Protein AF-A0A7S3JQU7-F1 (afdb_monomer)

Radius of gyration: 33.4 Å; Cα contacts (8 Å, |Δi|>4): 13; chains: 1; bounding box: 104×45×44 Å

Organism: NCBI:txid44058

Sequence (121 aa):
FAYFVLFLCIAMKVLLYCLFSTLAVVKAFVSLQQPARVASLRPKAIEPLNTIKINLKPTEAVDGAIMRLRREVNKSGHLRVLRTKRFFEDPREKKKRKLAEARRKMKFARQLKRNKANRGP

Foldseek 3Di:
DVVVVVVVVVVVVVVVVVVVVVVVVVVVVVVVPDDPPPPPPPPPPPDVPDDDDDDDDPPDDPVVVVVVSVVSCVVVCVVVVCVVVVDDDDPVRVVVVVVVVVVVVVVVVVVVVVVVVVVPD

Solvent-accessible surface area (backbone atoms only — not comparable to full-atom values): 7512 Å² total; per-residue (Å²): 111,72,69,58,56,51,51,52,55,51,53,53,50,53,54,49,52,55,55,55,53,53,54,52,54,53,54,54,56,56,64,70,64,59,76,77,79,71,72,78,76,69,81,70,75,84,62,78,92,77,77,86,82,80,88,80,64,95,89,60,59,68,67,60,54,52,52,50,50,52,49,53,50,60,72,70,37,53,69,60,51,51,62,61,63,71,51,92,71,55,74,67,56,50,50,54,49,51,51,52,52,49,52,51,52,52,54,50,52,53,50,51,53,52,55,50,65,76,64,58,135

Structure (mmCIF, N/CA/C/O backbone):
data_AF-A0A7S3JQU7-F1
#
_entry.id   AF-A0A7S3JQU7-F1
#
loop_
_atom_site.group_PDB
_atom_site.id
_atom_site.type_symbol
_atom_site.label_atom_id
_atom_site.label_alt_id
_atom_site.label_comp_id
_atom_site.label_asym_id
_atom_site.label_entity_id
_atom_site.label_seq_id
_atom_site.pdbx_PDB_ins_code
_atom_site.Cartn_x
_atom_site.Cartn_y
_atom_site.Cartn_z
_atom_site.occupancy
_atom_site.B_iso_or_equiv
_atom_site.auth_seq_id
_atom_site.auth_comp_id
_atom_site.auth_asym_id
_atom_site.auth_atom_id
_atom_site.pdbx_PDB_model_num
ATOM 1 N N . PHE A 1 1 ? 81.422 -0.583 16.844 1.00 62.06 1 PHE A N 1
ATOM 2 C CA . PHE A 1 1 ? 80.464 -1.521 17.471 1.00 62.06 1 PHE A CA 1
ATOM 3 C C . PHE A 1 1 ? 79.066 -0.921 17.667 1.00 62.06 1 PHE A C 1
ATOM 5 O O . PHE A 1 1 ? 78.114 -1.515 17.180 1.00 62.06 1 PHE A O 1
ATOM 12 N N . ALA A 1 2 ? 78.912 0.263 18.279 1.00 68.69 2 ALA A N 1
ATOM 13 C CA . ALA A 1 2 ? 77.594 0.865 18.561 1.00 68.69 2 ALA A CA 1
ATOM 14 C C . ALA A 1 2 ? 76.688 1.088 17.323 1.00 68.69 2 ALA A C 1
ATOM 16 O O . ALA A 1 2 ? 75.510 0.743 17.352 1.00 68.69 2 ALA A O 1
ATOM 17 N N . TYR A 1 3 ? 77.241 1.580 16.208 1.00 69.06 3 TYR A N 1
ATOM 18 C CA . TYR A 1 3 ? 76.477 1.810 14.970 1.00 69.06 3 TYR A CA 1
ATOM 19 C C . TYR A 1 3 ? 75.996 0.521 14.289 1.00 69.06 3 TYR A C 1
ATOM 21 O O . TYR A 1 3 ? 74.920 0.502 13.698 1.00 69.06 3 TYR A O 1
ATOM 29 N N . PHE A 1 4 ? 76.754 -0.572 14.416 1.00 70.94 4 PHE A N 1
ATOM 30 C CA . PHE A 1 4 ? 76.388 -1.871 13.846 1.00 70.94 4 PHE A CA 1
ATOM 31 C C . PHE A 1 4 ? 75.202 -2.496 14.595 1.00 70.94 4 PHE A C 1
ATOM 33 O O . PHE A 1 4 ? 74.265 -2.989 13.974 1.00 70.94 4 PHE A O 1
ATOM 40 N N . VAL A 1 5 ? 75.190 -2.389 15.929 1.00 71.62 5 VAL A N 1
ATOM 41 C CA . VAL A 1 5 ? 74.070 -2.850 16.767 1.00 71.62 5 VAL A CA 1
ATOM 42 C C . VAL A 1 5 ? 72.811 -2.012 16.515 1.00 71.62 5 VAL A C 1
ATOM 44 O O . VAL A 1 5 ? 71.717 -2.565 16.417 1.00 71.62 5 VAL A O 1
ATOM 47 N N . LEU A 1 6 ? 72.951 -0.693 16.336 1.00 70.50 6 LEU A N 1
ATOM 48 C CA . LEU A 1 6 ? 71.824 0.189 16.017 1.00 70.50 6 LEU A CA 1
ATOM 49 C C . LEU A 1 6 ? 71.226 -0.119 14.633 1.00 70.50 6 LEU A C 1
ATOM 51 O O . LEU A 1 6 ? 70.006 -0.210 14.502 1.00 70.50 6 LEU A O 1
ATOM 55 N N . PHE A 1 7 ? 72.071 -0.349 13.624 1.00 74.62 7 PHE A N 1
ATOM 56 C CA . PHE A 1 7 ? 71.639 -0.713 12.272 1.00 74.62 7 PHE A CA 1
ATOM 57 C C . PHE A 1 7 ? 70.911 -2.065 12.244 1.00 74.62 7 PHE A C 1
ATOM 59 O O . PHE A 1 7 ? 69.826 -2.169 11.671 1.00 74.62 7 PHE A O 1
ATOM 66 N N . LEU A 1 8 ? 71.443 -3.076 12.942 1.00 76.44 8 LEU A N 1
ATOM 67 C CA . LEU A 1 8 ? 70.808 -4.391 13.069 1.00 76.44 8 LEU A CA 1
ATOM 68 C C . LEU A 1 8 ? 69.436 -4.298 13.764 1.00 76.44 8 LEU A C 1
ATOM 70 O O . LEU A 1 8 ? 68.474 -4.940 13.348 1.00 76.44 8 LEU A O 1
ATOM 74 N N . CYS A 1 9 ? 69.319 -3.454 14.792 1.00 74.00 9 CYS A N 1
ATOM 75 C CA . CYS A 1 9 ? 68.086 -3.278 15.560 1.00 74.00 9 CYS A CA 1
ATOM 76 C C . CYS A 1 9 ? 66.999 -2.521 14.768 1.00 74.00 9 CYS A C 1
ATOM 78 O O . CYS A 1 9 ? 65.812 -2.836 14.880 1.00 74.00 9 CYS A O 1
ATOM 80 N N . ILE A 1 10 ? 67.386 -1.564 13.915 1.00 78.44 10 ILE A N 1
ATOM 81 C CA . I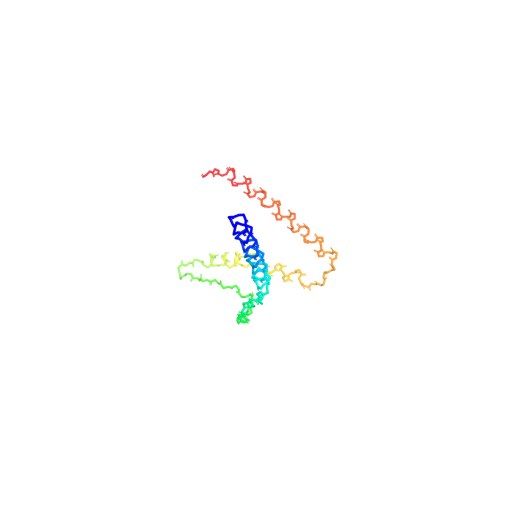LE A 1 10 ? 66.469 -0.883 12.984 1.00 78.44 10 ILE A CA 1
ATOM 82 C C . ILE A 1 10 ? 66.013 -1.849 11.883 1.00 78.44 10 ILE A C 1
ATOM 84 O O . ILE A 1 10 ? 64.813 -1.952 11.629 1.00 78.44 10 ILE A O 1
ATOM 88 N N . ALA A 1 11 ? 66.934 -2.615 11.290 1.00 80.31 11 ALA A N 1
ATOM 89 C CA . ALA A 1 11 ? 66.612 -3.604 10.261 1.00 80.31 11 ALA A CA 1
ATOM 90 C C . ALA A 1 11 ? 65.642 -4.685 10.775 1.00 80.31 11 ALA A C 1
ATOM 92 O O . ALA A 1 11 ? 64.676 -5.025 10.093 1.00 80.31 11 ALA A O 1
ATOM 93 N N . MET A 1 12 ? 65.831 -5.164 12.010 1.00 78.81 12 MET A N 1
ATOM 94 C CA . MET A 1 12 ? 64.931 -6.138 12.639 1.00 78.81 12 MET A CA 1
ATOM 95 C C . MET A 1 12 ? 63.529 -5.576 12.896 1.00 78.81 12 MET A C 1
ATOM 97 O O . MET A 1 12 ? 62.540 -6.277 12.687 1.00 78.81 12 MET A O 1
ATOM 101 N N . LYS A 1 13 ? 63.415 -4.302 13.291 1.00 81.12 13 LYS A N 1
ATOM 102 C CA . LYS A 1 13 ? 62.112 -3.642 13.466 1.00 81.12 13 LYS A CA 1
ATOM 103 C C . LYS A 1 13 ? 61.386 -3.461 12.136 1.00 81.12 13 LYS A C 1
ATOM 105 O O . LYS A 1 13 ? 60.192 -3.734 12.073 1.00 81.12 13 LYS A O 1
ATOM 110 N N . VAL A 1 14 ? 62.087 -3.054 11.077 1.00 81.50 14 VAL 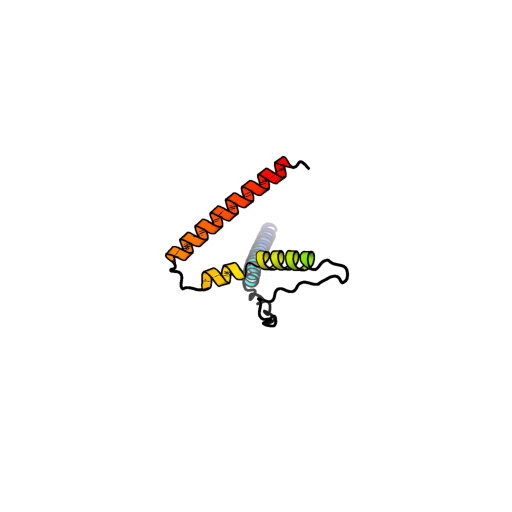A N 1
ATOM 111 C CA . VAL A 1 14 ? 61.500 -2.911 9.731 1.00 81.50 14 VAL A CA 1
ATOM 112 C C . VAL A 1 14 ? 61.007 -4.262 9.208 1.00 81.50 14 VAL A C 1
ATOM 114 O O . VAL A 1 14 ? 59.874 -4.351 8.741 1.00 81.50 14 VAL A O 1
ATOM 117 N N . LEU A 1 15 ? 61.798 -5.328 9.377 1.00 79.88 15 LEU A N 1
ATOM 118 C CA . LEU A 1 15 ? 61.391 -6.685 9.008 1.00 79.88 15 LEU A CA 1
ATOM 119 C C . LEU A 1 15 ? 60.127 -7.120 9.768 1.00 79.88 15 LEU A C 1
ATOM 121 O O . LEU A 1 15 ? 59.195 -7.656 9.170 1.00 79.88 15 LEU A O 1
ATOM 125 N N . LEU A 1 16 ? 60.061 -6.830 11.071 1.00 80.62 16 LEU A N 1
ATOM 126 C CA . LEU A 1 16 ? 58.894 -7.131 11.899 1.00 80.62 16 LEU A CA 1
ATOM 127 C C . LEU A 1 16 ? 57.651 -6.363 11.419 1.00 80.62 16 LEU A C 1
ATOM 129 O O . LEU A 1 16 ? 56.588 -6.961 11.268 1.00 80.62 16 LEU A O 1
ATOM 133 N N . TYR A 1 17 ? 57.778 -5.071 11.098 1.00 80.06 17 TYR A N 1
ATOM 134 C CA . TYR A 1 17 ? 56.674 -4.270 10.554 1.00 80.06 17 TYR A CA 1
ATOM 135 C C . TYR A 1 17 ? 56.163 -4.800 9.204 1.00 80.06 17 TYR A C 1
ATOM 137 O O . TYR A 1 17 ? 54.950 -4.832 8.989 1.00 80.06 17 TYR A O 1
ATOM 145 N N . CYS A 1 18 ? 57.047 -5.277 8.322 1.00 75.69 18 CYS A N 1
ATOM 146 C CA . CYS A 1 18 ? 56.659 -5.900 7.051 1.00 75.69 18 CYS A CA 1
ATOM 147 C C . CYS A 1 18 ? 55.916 -7.237 7.243 1.00 75.69 18 CYS A C 1
ATOM 149 O O . CYS A 1 18 ? 54.954 -7.530 6.528 1.00 75.69 18 CYS A O 1
ATOM 151 N N . LEU A 1 19 ? 56.310 -8.045 8.231 1.00 76.00 19 LEU A N 1
ATOM 152 C CA . LEU A 1 19 ? 55.607 -9.291 8.555 1.00 76.00 19 LEU A CA 1
ATOM 153 C C . LEU A 1 19 ? 54.227 -9.024 9.181 1.00 76.00 19 LEU A C 1
ATOM 155 O O . LEU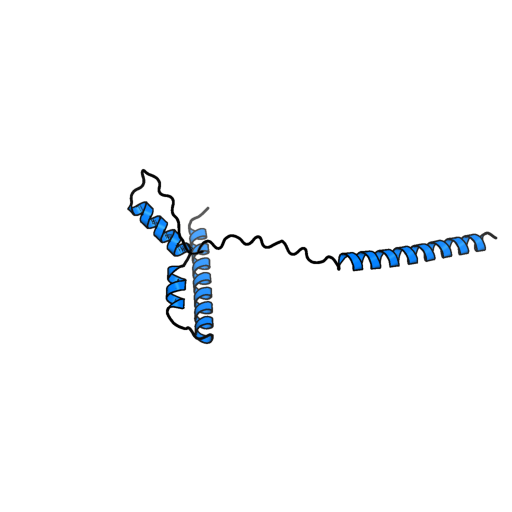 A 1 19 ? 53.249 -9.691 8.846 1.00 76.00 19 LEU A O 1
ATOM 159 N N . PHE A 1 20 ? 54.107 -8.008 10.039 1.00 74.62 20 PHE A N 1
ATOM 160 C CA . PHE A 1 20 ? 52.817 -7.627 10.621 1.00 74.62 20 PHE A CA 1
ATOM 161 C C . PHE A 1 20 ? 51.854 -7.006 9.595 1.00 74.62 20 PHE A C 1
ATOM 163 O O . PHE A 1 20 ? 50.650 -7.266 9.666 1.00 74.62 20 PHE A O 1
ATOM 170 N N . SER A 1 21 ? 52.351 -6.230 8.622 1.00 73.31 21 SER A N 1
ATOM 171 C CA . SER A 1 21 ? 51.497 -5.625 7.589 1.00 73.31 21 SER A CA 1
ATOM 172 C C . SER A 1 21 ? 50.904 -6.670 6.639 1.00 73.31 21 SER A C 1
ATOM 174 O O . SER A 1 21 ? 49.718 -6.608 6.316 1.00 73.31 21 SER A O 1
ATOM 176 N N . THR A 1 22 ? 51.683 -7.684 6.253 1.00 72.00 22 THR A N 1
ATOM 177 C CA . THR A 1 22 ? 51.213 -8.769 5.374 1.00 72.00 22 THR A CA 1
ATOM 178 C C . THR A 1 22 ? 50.180 -9.669 6.060 1.00 72.00 22 THR A C 1
ATOM 180 O O . THR A 1 22 ? 49.158 -10.000 5.455 1.00 72.00 22 THR A O 1
ATOM 183 N N . LEU A 1 23 ? 50.355 -9.977 7.351 1.00 73.75 23 LEU A N 1
ATOM 184 C CA . LEU A 1 23 ? 49.361 -10.712 8.148 1.00 73.75 23 LEU A CA 1
ATOM 185 C C . LEU A 1 23 ? 48.016 -9.970 8.266 1.00 73.75 23 LEU A C 1
ATOM 187 O O . LEU A 1 23 ? 46.959 -10.608 8.275 1.00 73.75 23 LEU A O 1
ATOM 191 N N . ALA A 1 24 ? 48.030 -8.634 8.339 1.00 73.25 24 ALA A N 1
ATOM 192 C CA . ALA A 1 24 ? 46.810 -7.828 8.400 1.00 73.25 24 ALA A CA 1
ATOM 193 C C . ALA A 1 24 ? 46.000 -7.898 7.091 1.00 73.25 24 ALA A C 1
ATOM 195 O O . ALA A 1 24 ? 44.776 -8.044 7.131 1.00 73.25 24 ALA A O 1
ATOM 196 N N . VAL A 1 25 ? 46.681 -7.873 5.939 1.00 75.81 25 VAL A N 1
ATOM 197 C CA . VAL A 1 25 ? 46.042 -7.982 4.616 1.00 75.81 25 VAL A CA 1
ATOM 198 C C . VAL A 1 25 ? 45.391 -9.357 4.424 1.00 75.81 25 VAL A C 1
ATOM 200 O O . VAL A 1 25 ? 44.249 -9.438 3.971 1.00 75.81 25 VAL A O 1
ATOM 203 N N . VAL A 1 26 ? 46.056 -10.439 4.849 1.00 76.75 26 VAL A N 1
ATOM 204 C CA . VAL A 1 26 ? 45.505 -11.805 4.753 1.00 76.75 26 VAL A CA 1
ATOM 205 C C . VAL A 1 26 ? 44.256 -11.977 5.628 1.00 76.75 26 VAL A C 1
ATOM 207 O O . VAL A 1 26 ? 43.263 -12.544 5.172 1.00 76.75 26 VAL A O 1
ATOM 210 N N . LYS A 1 27 ? 44.243 -11.439 6.857 1.00 75.44 27 LYS A N 1
ATOM 211 C CA . LYS A 1 27 ? 43.049 -11.480 7.727 1.00 75.44 27 LYS A CA 1
ATOM 212 C C . LYS A 1 27 ? 41.864 -10.715 7.137 1.00 75.44 27 LYS A C 1
ATOM 214 O O . LYS A 1 27 ? 40.731 -11.188 7.230 1.00 75.44 27 LYS A O 1
ATOM 219 N N . ALA A 1 28 ? 42.113 -9.560 6.520 1.00 70.75 28 ALA A N 1
ATOM 220 C CA . ALA A 1 28 ? 41.067 -8.791 5.851 1.00 70.75 28 ALA A CA 1
ATOM 221 C C . ALA A 1 28 ? 40.471 -9.563 4.662 1.00 70.75 28 ALA A C 1
ATOM 223 O O . ALA A 1 28 ? 39.251 -9.599 4.508 1.00 70.75 28 ALA A O 1
ATOM 224 N N . PHE A 1 29 ? 41.311 -10.248 3.879 1.00 67.94 29 PHE A N 1
ATOM 225 C CA . PHE A 1 29 ? 40.863 -11.069 2.753 1.00 67.94 29 PHE A CA 1
ATOM 226 C C . PHE A 1 29 ? 40.009 -12.268 3.202 1.00 67.94 29 PHE A C 1
ATOM 228 O O . PHE A 1 29 ? 38.946 -12.514 2.637 1.00 67.94 29 PHE A O 1
ATOM 235 N N . VAL A 1 30 ? 40.398 -12.959 4.282 1.00 70.44 30 VAL A N 1
ATOM 236 C CA . VAL A 1 30 ? 39.610 -14.077 4.842 1.00 70.44 30 VAL A CA 1
ATOM 237 C C . VAL A 1 30 ? 38.264 -13.606 5.414 1.00 70.44 30 VAL A C 1
ATOM 239 O O . VAL A 1 30 ? 37.270 -14.318 5.301 1.00 70.44 30 VAL A O 1
ATOM 242 N N . SER A 1 31 ? 38.191 -12.393 5.972 1.00 61.31 31 SER A N 1
ATOM 243 C CA . SER A 1 31 ? 36.934 -11.816 6.480 1.00 61.31 31 SER A CA 1
ATOM 244 C C . SER A 1 31 ? 35.903 -11.539 5.374 1.00 61.31 31 SER A C 1
ATOM 246 O O . SER A 1 31 ? 34.700 -11.647 5.606 1.00 61.31 31 SER A O 1
ATOM 248 N N . LEU A 1 32 ? 36.353 -11.226 4.154 1.00 61.03 32 LEU A N 1
ATOM 249 C CA . LEU A 1 32 ? 35.468 -11.026 2.998 1.00 61.03 32 LEU A CA 1
ATOM 250 C C . LEU A 1 32 ? 34.921 -12.348 2.440 1.00 61.03 32 LEU A C 1
ATOM 252 O O . LEU A 1 32 ? 33.864 -12.363 1.815 1.00 61.03 32 LEU A O 1
ATOM 256 N N . GLN A 1 33 ? 35.598 -13.463 2.721 1.00 62.38 33 GLN A N 1
ATOM 257 C CA . GLN A 1 33 ? 35.188 -14.809 2.331 1.00 62.38 33 GLN A CA 1
ATOM 258 C C . GLN A 1 33 ? 34.275 -15.459 3.388 1.00 62.38 33 GLN A C 1
ATOM 260 O O . GLN A 1 33 ? 34.371 -16.657 3.653 1.00 62.38 33 GLN A O 1
ATOM 265 N N . GLN A 1 34 ? 33.384 -14.702 4.034 1.00 65.56 34 GLN A N 1
ATOM 266 C CA . GLN A 1 34 ? 32.319 -15.334 4.811 1.00 65.56 34 GLN A CA 1
ATOM 267 C C . GLN A 1 34 ? 31.269 -15.875 3.831 1.00 65.56 34 GLN A C 1
ATOM 269 O O . GLN A 1 34 ? 30.652 -15.077 3.118 1.00 65.56 34 GLN A O 1
ATOM 274 N N . PRO A 1 35 ? 31.027 -17.201 3.765 1.00 61.62 35 PRO A N 1
ATOM 275 C CA . PRO A 1 35 ? 29.891 -17.708 3.015 1.00 61.62 35 PRO A CA 1
ATOM 276 C C . PRO A 1 35 ? 28.649 -17.084 3.640 1.00 61.62 35 PRO A C 1
ATOM 278 O O . PRO A 1 35 ? 28.431 -17.203 4.850 1.00 61.62 35 PRO A O 1
ATOM 281 N N . ALA A 1 36 ? 27.875 -16.363 2.828 1.00 64.56 36 ALA A N 1
ATOM 282 C CA . ALA A 1 36 ? 26.625 -15.768 3.258 1.00 64.56 36 ALA A CA 1
ATOM 283 C C . ALA A 1 36 ? 25.842 -16.838 4.023 1.00 64.56 36 ALA A C 1
ATOM 285 O O . ALA A 1 36 ? 25.488 -17.872 3.455 1.00 64.56 36 ALA A O 1
ATOM 286 N N . ARG A 1 37 ? 25.623 -16.623 5.328 1.00 60.88 37 ARG A N 1
ATOM 287 C CA . ARG A 1 37 ? 24.705 -17.452 6.104 1.00 60.88 37 ARG A CA 1
ATOM 288 C C . ARG A 1 37 ? 23.355 -17.284 5.431 1.00 60.88 37 ARG A C 1
ATOM 290 O O . ARG A 1 37 ? 22.669 -16.288 5.654 1.00 60.88 37 ARG A O 1
ATOM 297 N N . VAL A 1 38 ? 23.010 -18.224 4.559 1.00 62.19 38 VAL A N 1
ATOM 298 C CA . VAL A 1 38 ? 21.675 -18.330 3.999 1.00 62.19 38 VAL A CA 1
ATOM 299 C C . VAL A 1 38 ? 20.814 -18.636 5.206 1.00 62.19 38 VAL A C 1
ATOM 301 O O . VAL A 1 38 ? 20.800 -19.762 5.699 1.00 62.19 38 VAL A O 1
ATOM 304 N N . ALA A 1 39 ? 20.195 -17.596 5.767 1.00 65.06 39 ALA A N 1
ATOM 305 C CA . ALA A 1 39 ? 19.170 -17.758 6.773 1.00 65.06 39 ALA A CA 1
ATOM 306 C C . ALA A 1 39 ? 18.221 -18.810 6.208 1.00 65.06 39 ALA A C 1
ATOM 308 O O . ALA A 1 39 ? 17.647 -18.598 5.138 1.00 65.06 39 ALA A O 1
ATOM 309 N N . SER A 1 40 ? 18.151 -19.974 6.859 1.00 62.91 40 SER A N 1
ATOM 310 C CA . SER A 1 40 ? 17.266 -21.047 6.438 1.00 62.91 40 SER A CA 1
ATOM 311 C C . SER A 1 40 ? 15.880 -20.430 6.341 1.00 62.91 40 SER A C 1
ATOM 313 O O . SER A 1 40 ? 15.296 -20.047 7.362 1.00 62.91 40 SER A O 1
ATOM 315 N N . LEU A 1 41 ? 15.388 -20.254 5.117 1.00 61.22 41 LEU A N 1
ATOM 316 C CA . LEU A 1 41 ? 14.023 -19.837 4.871 1.00 61.22 41 LEU A CA 1
ATOM 317 C C . LEU A 1 41 ? 13.171 -20.991 5.375 1.00 61.22 41 LEU A C 1
ATOM 319 O O . LEU A 1 41 ? 12.907 -21.946 4.652 1.00 61.22 41 LEU A O 1
ATOM 323 N N . ARG A 1 42 ? 12.808 -20.938 6.659 1.00 63.66 42 ARG A N 1
ATOM 324 C CA . ARG A 1 42 ? 11.807 -21.819 7.245 1.00 63.66 42 ARG A CA 1
ATOM 325 C C . ARG A 1 42 ? 10.612 -21.711 6.299 1.00 63.66 42 ARG A C 1
ATOM 327 O O . ARG A 1 42 ? 10.129 -20.584 6.130 1.00 63.66 42 ARG A O 1
ATOM 334 N N . PRO A 1 43 ? 10.172 -22.791 5.630 1.00 56.12 43 PRO A N 1
ATOM 335 C CA . PRO A 1 43 ? 9.000 -22.708 4.783 1.00 56.12 43 PRO A CA 1
ATOM 336 C C . PRO A 1 43 ? 7.843 -22.387 5.719 1.00 56.12 43 PRO A C 1
ATOM 338 O O . PRO A 1 43 ? 7.345 -23.232 6.459 1.00 56.12 43 PRO A O 1
ATOM 341 N N . LYS A 1 44 ? 7.483 -21.104 5.776 1.00 56.75 44 LYS A N 1
ATOM 342 C CA . LYS A 1 44 ? 6.268 -20.656 6.429 1.00 56.75 44 LYS A CA 1
ATOM 343 C C . LYS A 1 44 ? 5.162 -21.397 5.697 1.00 56.75 44 LYS A C 1
ATOM 345 O O . LYS A 1 44 ? 5.050 -21.234 4.483 1.00 56.75 44 LYS A O 1
ATOM 350 N N . ALA A 1 45 ? 4.443 -22.254 6.422 1.00 58.97 45 ALA A N 1
ATOM 351 C CA . ALA A 1 45 ? 3.335 -23.028 5.888 1.00 58.97 45 ALA A CA 1
ATOM 352 C C . ALA A 1 45 ? 2.510 -22.141 4.948 1.00 58.97 45 ALA A C 1
ATOM 354 O O . ALA A 1 45 ? 2.198 -20.992 5.286 1.00 58.97 45 ALA A O 1
ATOM 355 N N . ILE A 1 46 ? 2.254 -22.653 3.745 1.00 56.94 46 ILE A N 1
ATOM 356 C CA . ILE A 1 46 ? 1.479 -21.979 2.707 1.00 56.94 46 ILE A CA 1
ATOM 357 C C . ILE A 1 46 ? 0.021 -22.014 3.171 1.00 56.94 46 ILE A C 1
ATOM 359 O O . ILE A 1 46 ? -0.791 -22.801 2.702 1.00 56.94 46 ILE A O 1
ATOM 363 N N . GLU A 1 47 ? -0.304 -21.176 4.149 1.00 60.97 47 GLU A N 1
ATOM 364 C CA . GLU A 1 47 ? -1.674 -20.748 4.368 1.00 60.97 47 GLU A CA 1
ATOM 365 C C . GLU A 1 47 ? -2.120 -20.069 3.068 1.00 60.97 47 GLU A C 1
ATOM 367 O O . GLU A 1 47 ? -1.371 -19.225 2.552 1.00 60.97 47 GLU A O 1
ATOM 372 N N . PRO A 1 48 ? -3.296 -20.396 2.505 1.00 57.53 48 PRO A N 1
ATOM 373 C CA . PRO A 1 48 ? -3.826 -19.642 1.382 1.00 57.53 48 PRO A CA 1
ATOM 374 C C . PRO A 1 48 ? -3.929 -18.172 1.817 1.00 57.53 48 PRO A C 1
ATOM 376 O O . PRO A 1 48 ? -4.783 -17.787 2.611 1.00 57.53 48 PRO A O 1
ATOM 379 N N . LEU A 1 49 ? -2.998 -17.359 1.311 1.00 53.56 49 LEU A N 1
ATOM 380 C CA . LEU A 1 49 ? -2.595 -16.028 1.788 1.00 53.56 49 LEU A CA 1
ATOM 381 C C . LEU A 1 49 ? -3.676 -14.936 1.618 1.00 53.56 49 LEU A C 1
ATOM 383 O O . LEU A 1 49 ? -3.354 -13.754 1.573 1.00 53.56 49 LEU A O 1
ATOM 387 N N . ASN A 1 50 ? -4.952 -15.305 1.485 1.00 64.88 50 ASN A N 1
ATOM 388 C CA . ASN A 1 50 ? -6.029 -14.406 1.075 1.00 64.88 50 ASN A CA 1
ATOM 389 C C . ASN A 1 50 ? -7.285 -14.455 1.969 1.00 64.88 50 ASN A C 1
ATOM 391 O O . ASN A 1 50 ? -8.328 -13.926 1.586 1.00 64.88 50 ASN A O 1
ATOM 395 N N . THR A 1 51 ? -7.237 -15.087 3.143 1.00 75.00 51 THR A N 1
ATOM 396 C CA . THR A 1 51 ? -8.373 -15.080 4.084 1.00 75.00 51 THR A CA 1
ATOM 397 C C . THR A 1 51 ? -8.315 -13.887 5.032 1.00 75.00 51 THR A C 1
ATOM 399 O O . THR A 1 51 ? -7.433 -13.794 5.885 1.00 75.00 51 THR A O 1
ATOM 402 N N . ILE A 1 52 ? -9.289 -12.985 4.906 1.00 84.44 52 ILE A N 1
ATOM 403 C CA . ILE A 1 52 ? -9.506 -11.870 5.832 1.00 84.44 52 ILE A CA 1
ATOM 404 C C . ILE A 1 52 ? -10.308 -12.404 7.018 1.00 84.44 52 ILE A C 1
ATOM 406 O O . ILE A 1 52 ? -11.442 -12.843 6.846 1.00 84.44 52 ILE A O 1
ATOM 410 N N . LYS A 1 53 ? -9.719 -12.369 8.214 1.00 88.12 53 LYS A N 1
ATOM 411 C CA . LYS A 1 53 ? -10.368 -12.788 9.462 1.00 88.12 53 LYS A CA 1
ATOM 412 C C . LYS A 1 53 ? -10.659 -11.550 10.308 1.00 88.12 53 LYS A C 1
ATOM 414 O O . LYS A 1 53 ? -9.790 -10.691 10.450 1.00 88.12 53 LYS A O 1
ATOM 419 N N . ILE A 1 54 ? -11.866 -11.460 10.860 1.00 87.62 54 ILE A N 1
ATOM 420 C CA . ILE A 1 54 ? -12.239 -10.429 11.833 1.00 87.62 54 ILE A CA 1
ATOM 421 C C . ILE A 1 54 ? -12.746 -11.096 13.108 1.00 87.62 54 ILE A C 1
ATOM 423 O O . ILE A 1 54 ? -13.552 -12.019 13.048 1.00 87.62 54 ILE A O 1
ATOM 427 N N . ASN A 1 55 ? -12.266 -10.623 14.257 1.00 89.19 55 ASN A N 1
ATOM 428 C CA . ASN A 1 55 ? -12.741 -11.090 15.553 1.00 89.19 55 ASN A CA 1
ATOM 429 C C . ASN A 1 55 ? -13.917 -10.218 15.977 1.00 89.19 55 ASN A C 1
ATOM 431 O O . ASN A 1 55 ? -13.780 -8.993 16.066 1.00 89.19 55 ASN A O 1
ATOM 435 N N . LEU A 1 56 ? -15.056 -10.860 16.210 1.00 87.81 56 LEU A N 1
ATOM 436 C CA . LEU A 1 56 ? -16.273 -10.198 16.650 1.00 87.81 56 LEU A CA 1
ATOM 437 C C . LEU A 1 56 ? -16.325 -10.165 18.178 1.00 87.81 56 LEU A C 1
ATOM 439 O O . LEU A 1 56 ? -15.950 -11.135 18.837 1.00 87.81 56 LEU A O 1
ATOM 443 N N . LYS A 1 57 ? -16.776 -9.048 18.747 1.00 86.06 57 LYS A N 1
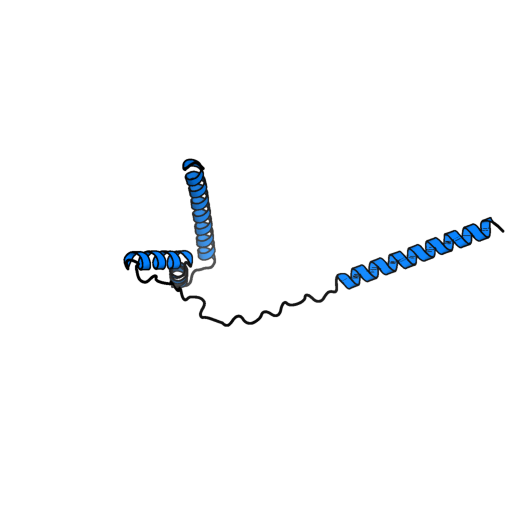ATOM 444 C CA . LYS A 1 57 ? -17.149 -8.969 20.164 1.00 86.06 57 LYS A CA 1
ATOM 445 C C . LYS A 1 57 ? -18.631 -9.335 20.323 1.00 86.06 57 LYS A C 1
ATOM 447 O O . LYS A 1 57 ? -19.427 -8.956 19.475 1.00 86.06 57 LYS A O 1
ATOM 452 N N . PRO A 1 58 ? -19.034 -10.008 21.411 1.00 79.94 58 PRO A N 1
ATOM 453 C CA . PRO A 1 58 ? -20.403 -10.509 21.571 1.00 79.94 58 PRO A CA 1
ATOM 454 C C . PRO A 1 58 ? -21.477 -9.415 21.702 1.00 79.94 58 PRO A C 1
ATOM 456 O O . PRO A 1 58 ? -22.637 -9.667 21.408 1.00 79.94 58 PRO A O 1
ATOM 459 N N . THR A 1 59 ? -21.113 -8.200 22.118 1.00 84.38 59 THR A N 1
ATOM 460 C CA . THR A 1 59 ? -22.046 -7.082 22.359 1.00 84.38 59 THR A CA 1
ATOM 461 C C . THR A 1 59 ? -22.049 -6.022 21.257 1.00 84.38 59 THR A C 1
ATOM 463 O O . THR A 1 59 ? -22.536 -4.911 21.459 1.00 84.38 59 THR A O 1
ATOM 466 N N . GLU A 1 60 ? -21.475 -6.310 20.090 1.00 80.69 60 GLU A N 1
ATOM 467 C CA . GLU A 1 60 ? -21.409 -5.331 19.007 1.00 80.69 60 GLU A CA 1
ATOM 468 C C . GLU A 1 60 ? -22.586 -5.432 18.038 1.00 80.69 60 GLU A C 1
ATOM 470 O O . GLU A 1 60 ? -23.053 -6.515 17.693 1.00 80.69 60 GLU A O 1
ATOM 475 N N . ALA A 1 61 ? -23.031 -4.277 17.543 1.00 87.56 61 ALA A N 1
ATOM 476 C CA . ALA A 1 61 ? -24.002 -4.231 16.464 1.00 87.56 61 ALA A CA 1
ATOM 477 C C . ALA A 1 61 ? -23.423 -4.867 15.188 1.00 87.56 61 ALA A C 1
ATOM 479 O O . ALA A 1 61 ? -22.264 -4.624 14.823 1.00 87.56 61 ALA A O 1
ATOM 480 N N . VAL A 1 62 ? -24.262 -5.619 14.472 1.00 87.94 62 VAL A N 1
ATOM 481 C CA . VAL A 1 62 ? -23.908 -6.308 13.218 1.00 87.94 62 VAL A CA 1
ATOM 482 C C . VAL A 1 62 ? -23.327 -5.332 12.186 1.00 87.94 62 VAL A C 1
ATOM 484 O O . VAL A 1 62 ? -22.320 -5.626 11.539 1.00 87.94 62 VAL A O 1
ATOM 487 N N . ASP A 1 63 ? -23.864 -4.115 12.105 1.00 89.88 63 ASP A N 1
ATOM 488 C CA . ASP A 1 63 ? -23.366 -3.073 11.199 1.00 89.88 63 ASP A CA 1
ATOM 489 C C . ASP A 1 63 ? -21.914 -2.670 11.493 1.00 89.88 63 ASP A C 1
ATOM 491 O O . ASP A 1 63 ? -21.120 -2.421 10.579 1.00 89.88 63 ASP A O 1
ATOM 495 N N . GLY A 1 64 ? -21.519 -2.667 12.771 1.00 89.88 64 GLY A N 1
ATOM 496 C CA . GLY A 1 64 ? -20.144 -2.402 13.195 1.00 89.88 64 GLY A CA 1
ATOM 497 C C . GLY A 1 64 ? -19.173 -3.502 12.756 1.00 89.88 64 GLY A C 1
ATOM 498 O O . GLY A 1 64 ? -18.039 -3.222 12.342 1.00 89.88 64 GLY A O 1
ATOM 499 N N . ALA A 1 65 ? -19.619 -4.759 12.783 1.00 90.81 65 ALA A N 1
ATOM 500 C CA . ALA A 1 65 ? -18.876 -5.895 12.248 1.00 90.81 65 ALA A CA 1
ATOM 501 C C . ALA A 1 65 ? -18.689 -5.794 10.728 1.00 90.81 65 ALA A C 1
ATOM 503 O O . ALA A 1 65 ? -17.553 -5.862 10.246 1.00 90.81 65 ALA A O 1
ATOM 504 N N . ILE A 1 66 ? -19.764 -5.517 9.987 1.00 91.56 66 ILE A N 1
ATOM 505 C CA . ILE A 1 66 ? -19.734 -5.353 8.526 1.00 91.56 66 ILE A CA 1
ATOM 506 C C . ILE A 1 66 ? -18.814 -4.191 8.123 1.00 91.56 66 ILE A C 1
ATOM 508 O O . ILE A 1 66 ? -17.991 -4.316 7.210 1.00 91.56 66 ILE A O 1
ATOM 512 N N . MET A 1 67 ? -18.888 -3.064 8.834 1.00 91.69 67 MET A N 1
ATOM 513 C CA . MET A 1 67 ? -18.027 -1.901 8.608 1.00 91.69 67 MET A CA 1
ATOM 514 C C . MET A 1 67 ? -16.539 -2.234 8.776 1.00 91.69 67 MET A C 1
ATOM 516 O O . MET A 1 67 ? -15.718 -1.816 7.952 1.00 91.69 67 MET A O 1
ATOM 520 N N . ARG A 1 68 ? -16.166 -2.997 9.811 1.00 90.56 68 ARG A N 1
ATOM 521 C CA . ARG A 1 68 ? -14.771 -3.427 10.020 1.00 90.56 68 ARG A CA 1
ATOM 522 C C . ARG A 1 68 ? -14.323 -4.428 8.966 1.00 90.56 68 ARG A C 1
ATOM 524 O O . ARG A 1 68 ? -13.237 -4.245 8.418 1.00 90.56 68 ARG A O 1
ATOM 531 N N . LEU A 1 69 ? -15.172 -5.390 8.602 1.00 91.19 69 LEU A N 1
ATOM 532 C CA . LEU A 1 69 ? -14.887 -6.307 7.498 1.00 91.19 69 LEU A CA 1
ATOM 533 C C . LEU A 1 69 ? -14.580 -5.531 6.216 1.00 91.19 69 LEU A C 1
ATOM 535 O O . LEU A 1 69 ? -13.544 -5.740 5.590 1.00 91.19 69 LEU A O 1
ATOM 539 N N . ARG A 1 7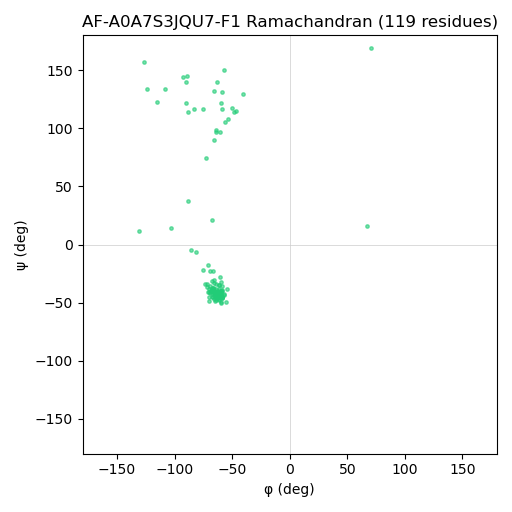0 ? -15.436 -4.567 5.858 1.00 92.19 70 ARG A N 1
ATOM 540 C CA . ARG A 1 70 ? -15.249 -3.729 4.668 1.00 92.19 70 ARG A CA 1
ATOM 541 C C . ARG A 1 70 ? -13.930 -2.955 4.713 1.00 92.19 70 ARG A C 1
ATOM 543 O O . ARG A 1 70 ? -13.267 -2.828 3.683 1.00 92.19 70 ARG A O 1
ATOM 550 N N . ARG A 1 71 ? -13.528 -2.439 5.880 1.00 92.38 71 ARG A N 1
ATOM 551 C CA . ARG A 1 71 ? -12.231 -1.760 6.053 1.00 92.38 71 ARG A CA 1
ATOM 552 C C . ARG A 1 71 ? -11.063 -2.718 5.839 1.00 92.38 71 ARG A C 1
ATOM 554 O O . ARG A 1 71 ? -10.158 -2.362 5.092 1.00 92.38 71 ARG A O 1
ATOM 561 N N . GLU A 1 72 ? -11.099 -3.920 6.408 1.00 91.69 72 GLU A N 1
ATOM 562 C CA . GLU A 1 72 ? -10.035 -4.919 6.232 1.00 91.69 72 GLU A CA 1
ATOM 563 C C . GLU A 1 72 ? -9.960 -5.447 4.785 1.00 91.69 72 GLU A C 1
ATOM 565 O O . GLU A 1 72 ? -8.873 -5.573 4.214 1.00 91.69 72 GLU A O 1
ATOM 570 N N . VAL A 1 73 ? -11.104 -5.632 4.116 1.00 90.75 73 VAL A N 1
ATOM 571 C CA . VAL A 1 73 ? -11.176 -5.939 2.672 1.00 90.75 73 VAL A CA 1
ATOM 572 C C . VAL A 1 73 ? -10.566 -4.816 1.829 1.00 90.75 73 VAL A C 1
ATOM 574 O O . VAL A 1 73 ? -9.799 -5.072 0.898 1.00 90.75 73 VAL A O 1
ATOM 577 N N . ASN A 1 74 ? -10.850 -3.557 2.161 1.00 91.12 74 ASN A N 1
ATOM 578 C CA . ASN A 1 74 ? -10.291 -2.415 1.438 1.00 91.12 74 ASN A CA 1
ATOM 579 C C . ASN A 1 74 ? -8.795 -2.216 1.715 1.00 91.12 74 ASN A C 1
ATOM 581 O O . ASN A 1 74 ? -8.051 -1.858 0.801 1.00 91.12 74 ASN A O 1
ATOM 585 N N . LYS A 1 75 ? -8.348 -2.470 2.949 1.00 90.06 75 LYS A N 1
ATOM 586 C CA . LYS A 1 75 ? -6.947 -2.373 3.378 1.00 90.06 75 LYS A CA 1
ATOM 587 C C . LYS A 1 75 ? -6.083 -3.434 2.708 1.00 90.06 75 LYS A C 1
ATOM 589 O O . LYS A 1 75 ? -5.016 -3.116 2.192 1.00 90.06 75 LYS A O 1
ATOM 594 N N . SER A 1 76 ? -6.568 -4.673 2.671 1.00 88.62 76 SER A N 1
ATOM 595 C CA . SER A 1 76 ? -5.905 -5.783 1.983 1.00 88.62 76 SER A CA 1
ATOM 596 C C . SER A 1 76 ? -5.935 -5.633 0.456 1.00 88.62 76 SER A C 1
ATOM 598 O O . SER A 1 76 ? -5.109 -6.215 -0.246 1.00 88.62 76 SER A O 1
ATOM 600 N N . GLY A 1 77 ? -6.883 -4.858 -0.086 1.00 89.12 77 GLY A N 1
ATOM 601 C CA . GLY A 1 77 ? -6.958 -4.517 -1.507 1.00 89.12 77 GLY A CA 1
ATOM 602 C C . GLY A 1 77 ? -7.271 -5.700 -2.429 1.00 89.12 77 GLY A C 1
ATOM 603 O O . GLY A 1 77 ? -7.077 -5.589 -3.642 1.00 89.12 77 GLY A O 1
ATOM 604 N N . HIS A 1 78 ? -7.764 -6.818 -1.888 1.00 88.38 78 HIS A N 1
ATOM 605 C CA . HIS A 1 78 ? -7.944 -8.075 -2.624 1.00 88.38 78 HIS A CA 1
ATOM 606 C C . HIS A 1 78 ? -8.877 -7.925 -3.827 1.00 88.38 78 HIS A C 1
ATOM 608 O O . HIS A 1 78 ? -8.501 -8.252 -4.953 1.00 88.38 78 HIS A O 1
ATOM 614 N N . LEU A 1 79 ? -10.055 -7.323 -3.628 1.00 89.31 79 LEU A N 1
ATOM 615 C CA . LEU A 1 79 ? -11.029 -7.112 -4.706 1.00 89.31 79 LEU A CA 1
ATOM 616 C C . LEU A 1 79 ? -10.467 -6.253 -5.845 1.00 89.31 79 LEU A C 1
ATOM 618 O O . LEU A 1 79 ? -10.809 -6.446 -7.008 1.00 89.31 79 LEU A O 1
ATOM 622 N N . ARG A 1 80 ? -9.572 -5.311 -5.534 1.00 90.38 80 ARG A N 1
ATOM 623 C CA . ARG A 1 80 ? -8.930 -4.464 -6.544 1.00 90.38 80 ARG A CA 1
ATOM 624 C C . ARG A 1 80 ? -7.940 -5.257 -7.396 1.00 90.38 80 ARG A C 1
ATOM 626 O O . ARG A 1 80 ? -7.888 -5.064 -8.611 1.00 90.38 80 ARG A O 1
ATOM 633 N N . VAL A 1 81 ? -7.168 -6.141 -6.767 1.00 89.62 81 VAL A N 1
ATOM 634 C CA . VAL A 1 81 ? -6.230 -7.023 -7.471 1.00 89.62 81 VAL A CA 1
ATOM 635 C C . VAL A 1 81 ? -6.995 -7.998 -8.359 1.00 89.62 81 VAL A C 1
ATOM 637 O O . VAL A 1 81 ? -6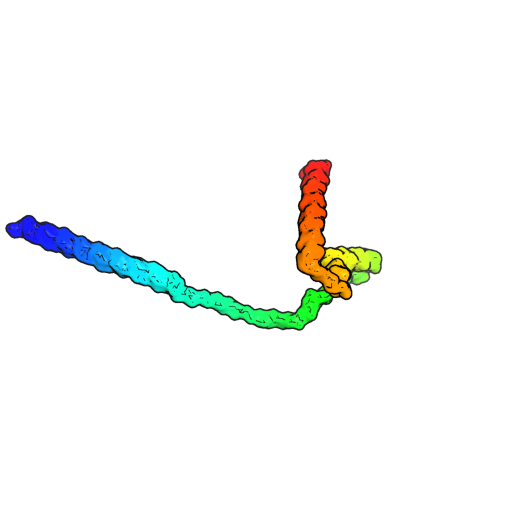.666 -8.105 -9.537 1.00 89.62 81 VAL A O 1
ATOM 640 N N . LEU A 1 82 ? -8.049 -8.629 -7.835 1.00 90.75 82 LEU A N 1
ATOM 641 C CA . LEU A 1 82 ? -8.895 -9.553 -8.594 1.00 90.75 82 LEU A CA 1
ATOM 642 C C . LEU A 1 82 ? -9.525 -8.878 -9.819 1.00 90.75 82 LEU A C 1
ATOM 644 O O . LEU A 1 82 ? -9.440 -9.415 -10.916 1.00 90.75 82 LEU A O 1
ATOM 648 N N . ARG A 1 83 ? -10.061 -7.656 -9.673 1.00 92.56 83 ARG A N 1
ATOM 649 C CA . ARG A 1 83 ? -10.611 -6.886 -10.806 1.00 92.56 83 ARG A CA 1
ATOM 650 C C . ARG A 1 83 ? -9.584 -6.616 -11.900 1.00 92.56 83 ARG A C 1
ATOM 652 O O . ARG A 1 83 ? -9.917 -6.701 -13.072 1.00 92.56 83 ARG A O 1
ATOM 659 N N . THR A 1 84 ? -8.348 -6.300 -11.521 1.00 91.19 84 THR A N 1
ATOM 660 C CA . THR A 1 84 ? -7.278 -6.016 -12.491 1.00 91.19 84 THR A CA 1
ATOM 661 C C . THR A 1 84 ? -6.791 -7.290 -13.180 1.00 91.19 84 THR A C 1
ATOM 663 O O . THR A 1 84 ? -6.423 -7.251 -14.342 1.00 91.19 84 THR A O 1
ATOM 666 N N . LYS A 1 85 ? -6.789 -8.420 -12.463 1.00 91.38 85 LYS A N 1
ATOM 667 C CA . LYS A 1 85 ? -6.372 -9.729 -12.985 1.00 91.38 85 LYS A CA 1
ATOM 668 C C . LYS A 1 85 ? -7.463 -10.453 -13.783 1.00 91.38 85 LYS A C 1
ATOM 670 O O . LYS A 1 85 ? -7.175 -11.506 -14.335 1.00 91.38 85 LYS A O 1
ATOM 675 N N . ARG A 1 86 ? -8.696 -9.928 -13.824 1.00 93.56 86 ARG A N 1
ATOM 676 C CA . ARG A 1 86 ? -9.827 -10.549 -14.538 1.00 93.56 86 ARG A CA 1
ATOM 677 C C . ARG A 1 86 ? -9.542 -10.731 -16.030 1.00 93.56 86 ARG A C 1
ATOM 679 O O . ARG A 1 86 ? -9.994 -11.710 -16.607 1.00 93.56 86 ARG A O 1
ATOM 686 N N . PHE A 1 87 ? -8.817 -9.792 -16.629 1.00 94.31 87 PHE A N 1
ATOM 687 C CA . PHE A 1 87 ? -8.431 -9.823 -18.034 1.00 94.31 87 PHE A CA 1
ATOM 688 C C . PHE A 1 87 ? -6.921 -9.650 -18.162 1.00 94.31 87 PHE A C 1
ATOM 690 O O . PHE A 1 87 ? -6.271 -9.099 -17.269 1.00 94.31 87 PHE A O 1
ATOM 697 N N . PHE A 1 88 ? -6.370 -10.121 -19.276 1.00 94.38 88 PHE A N 1
ATOM 698 C CA . PHE A 1 88 ? -4.975 -9.875 -19.608 1.00 94.38 88 PHE A CA 1
ATOM 699 C C . PHE A 1 88 ? -4.754 -8.375 -19.862 1.00 94.38 88 PHE A C 1
ATOM 701 O O . PHE A 1 88 ? -5.530 -7.731 -20.563 1.00 94.38 88 PHE A O 1
ATOM 708 N N . GLU A 1 89 ? -3.708 -7.817 -19.253 1.00 92.94 89 GLU A N 1
ATOM 709 C CA . GLU A 1 89 ? -3.308 -6.415 -19.391 1.00 92.94 89 GLU A CA 1
ATOM 710 C C . GLU A 1 89 ? -1.935 -6.381 -20.064 1.00 92.94 89 GLU A C 1
ATOM 712 O O . GLU A 1 89 ? -0.968 -6.935 -19.530 1.00 92.94 89 GLU A O 1
ATOM 717 N N . ASP A 1 90 ? -1.840 -5.688 -21.199 1.00 97.31 90 ASP A N 1
ATOM 718 C CA . ASP A 1 90 ? -0.571 -5.468 -21.883 1.00 97.31 90 ASP A CA 1
ATOM 719 C C . ASP A 1 90 ? 0.458 -4.785 -20.969 1.00 97.31 90 ASP A C 1
ATOM 721 O O . ASP A 1 90 ? 0.116 -3.945 -20.124 1.00 97.31 90 ASP A O 1
ATOM 725 N N . PRO A 1 91 ? 1.765 -5.036 -21.167 1.00 95.31 91 PRO A N 1
ATOM 726 C CA . PRO A 1 91 ? 2.808 -4.431 -20.339 1.00 95.31 91 PRO A CA 1
ATOM 727 C C . PRO A 1 91 ? 2.812 -2.895 -20.409 1.00 95.31 91 PRO A C 1
ATOM 729 O O . PRO A 1 91 ? 3.210 -2.232 -19.446 1.00 95.31 91 PRO A O 1
ATOM 732 N N . ARG A 1 92 ? 2.354 -2.313 -21.524 1.00 96.12 92 ARG A N 1
ATOM 733 C CA . ARG A 1 92 ? 2.223 -0.858 -21.710 1.00 96.12 92 ARG A CA 1
ATOM 734 C C . ARG A 1 92 ? 1.099 -0.284 -20.844 1.00 96.12 92 ARG A C 1
ATOM 736 O O . ARG A 1 92 ? 1.337 0.656 -20.082 1.00 96.12 92 ARG A O 1
ATOM 743 N N . GLU A 1 93 ? -0.080 -0.897 -20.881 1.00 94.50 93 GLU A N 1
ATOM 744 C CA . GLU A 1 93 ? -1.224 -0.499 -20.052 1.00 94.50 93 GLU A CA 1
ATOM 745 C C . GLU A 1 93 ? -0.927 -0.695 -18.561 1.00 94.50 93 GLU A C 1
ATOM 747 O O . GLU A 1 93 ? -1.167 0.206 -17.754 1.00 94.50 93 GLU 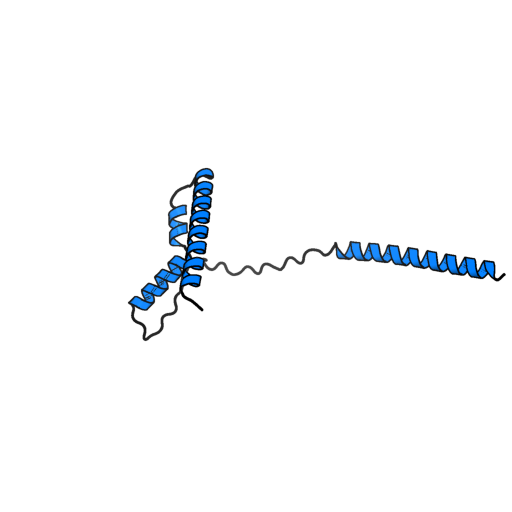A O 1
ATOM 752 N N . LYS A 1 94 ? -0.221 -1.775 -18.202 1.00 95.31 94 LYS A N 1
ATOM 753 C CA . LYS A 1 94 ? 0.268 -1.997 -16.835 1.00 95.31 94 LYS A CA 1
ATOM 754 C C . LYS A 1 94 ? 1.146 -0.848 -16.336 1.00 95.31 94 LYS A C 1
ATOM 756 O O . LYS A 1 94 ? 0.983 -0.405 -15.194 1.00 95.31 94 LYS A O 1
ATOM 761 N N . LYS A 1 95 ? 2.061 -0.328 -17.169 1.00 96.69 95 LYS A N 1
ATOM 762 C CA . LYS A 1 95 ? 2.893 0.846 -16.830 1.00 96.69 95 LYS A CA 1
ATOM 763 C C . LYS A 1 95 ? 2.035 2.098 -16.633 1.00 96.69 95 LYS A C 1
ATOM 765 O O . LYS A 1 95 ? 2.181 2.778 -15.614 1.00 96.69 95 LYS A O 1
ATOM 770 N N . LYS A 1 96 ? 1.105 2.374 -17.552 1.00 96.62 96 LYS A N 1
ATOM 771 C CA . LYS A 1 96 ? 0.177 3.516 -17.473 1.00 96.62 96 LYS A CA 1
ATOM 772 C C . LYS A 1 96 ? -0.672 3.466 -16.203 1.00 96.62 96 LYS A C 1
ATOM 774 O O . LYS A 1 96 ? -0.757 4.458 -15.474 1.00 96.62 96 LYS A O 1
ATOM 779 N N . ARG A 1 97 ? -1.226 2.297 -15.874 1.00 94.88 97 ARG A N 1
ATOM 780 C CA . ARG A 1 97 ? -1.974 2.069 -14.638 1.00 94.88 97 ARG A CA 1
ATOM 781 C C . ARG A 1 97 ? -1.108 2.324 -13.415 1.00 94.88 97 ARG A C 1
ATOM 783 O O . ARG A 1 97 ? -1.516 3.084 -12.543 1.00 94.88 97 ARG A O 1
ATOM 790 N N . LYS A 1 98 ? 0.097 1.752 -13.340 1.00 95.31 98 LYS A N 1
ATOM 791 C CA . LYS A 1 98 ? 1.000 1.958 -12.195 1.00 95.31 98 LYS A CA 1
ATOM 792 C C . LYS A 1 98 ? 1.377 3.423 -12.000 1.00 95.31 98 LYS A C 1
ATOM 794 O O . LYS A 1 98 ? 1.363 3.901 -10.866 1.00 95.31 98 LYS A O 1
ATOM 799 N N . LEU A 1 99 ? 1.618 4.153 -13.086 1.00 97.81 99 LEU A N 1
ATOM 800 C CA . LEU A 1 99 ? 1.875 5.589 -13.035 1.00 97.81 99 LEU A CA 1
ATOM 801 C C . LEU A 1 99 ? 0.654 6.368 -12.520 1.00 97.81 99 LEU A C 1
ATOM 803 O O . LEU A 1 99 ? 0.789 7.227 -11.647 1.00 97.81 99 LEU A O 1
ATOM 807 N N . ALA A 1 100 ? -0.549 6.046 -13.000 1.00 96.88 100 ALA A N 1
ATOM 808 C CA . ALA A 1 100 ? -1.786 6.657 -12.518 1.00 96.88 100 ALA A CA 1
ATOM 809 C C . ALA A 1 100 ? -2.049 6.347 -11.030 1.00 96.88 100 ALA A C 1
ATOM 811 O O . ALA A 1 100 ? -2.435 7.237 -10.270 1.00 96.88 100 ALA A O 1
ATOM 812 N N . GLU A 1 101 ? -1.799 5.112 -10.589 1.00 95.31 101 GLU A N 1
ATOM 813 C CA . GLU A 1 101 ? -1.902 4.695 -9.186 1.00 95.31 101 GLU A CA 1
ATOM 814 C C . GLU A 1 101 ? -0.925 5.472 -8.293 1.00 95.31 101 GLU A C 1
ATOM 816 O O . GLU A 1 101 ? -1.324 5.974 -7.238 1.00 95.31 101 GLU A O 1
ATOM 821 N N . ALA A 1 102 ? 0.329 5.620 -8.728 1.00 97.06 102 ALA A N 1
ATOM 822 C CA . ALA A 1 102 ? 1.344 6.390 -8.016 1.00 97.06 102 ALA A CA 1
ATOM 823 C C . ALA A 1 102 ? 0.941 7.867 -7.888 1.00 97.06 102 ALA A C 1
ATOM 825 O O . ALA A 1 102 ? 0.944 8.412 -6.782 1.00 97.06 102 ALA A O 1
ATOM 826 N N . ARG A 1 103 ? 0.490 8.493 -8.986 1.00 97.50 103 ARG A N 1
ATOM 827 C CA . ARG A 1 103 ? 0.002 9.884 -8.991 1.00 97.50 103 ARG A CA 1
ATOM 828 C C . ARG A 1 103 ? -1.171 10.084 -8.029 1.00 97.50 103 ARG A C 1
ATOM 830 O O . ARG A 1 103 ? -1.172 11.034 -7.247 1.00 97.50 103 ARG A O 1
ATOM 837 N N . ARG A 1 104 ? -2.149 9.170 -8.028 1.00 96.06 104 ARG A N 1
ATOM 838 C CA . ARG A 1 104 ? -3.292 9.211 -7.096 1.00 96.06 104 ARG A CA 1
ATOM 839 C C . ARG A 1 104 ? -2.841 9.086 -5.640 1.00 96.06 104 ARG A C 1
ATOM 841 O O . ARG A 1 104 ? -3.291 9.866 -4.804 1.00 96.06 104 ARG A O 1
A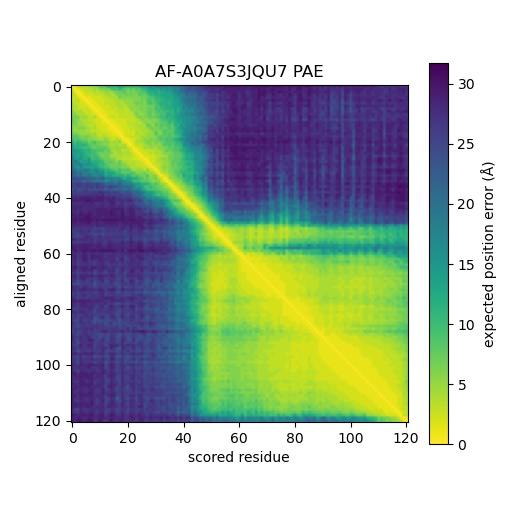TOM 848 N N . LYS A 1 105 ? -1.919 8.161 -5.341 1.00 95.50 105 LYS A N 1
ATOM 849 C CA . LYS A 1 105 ? -1.373 7.974 -3.986 1.00 95.50 105 LYS A CA 1
ATOM 850 C C . LYS A 1 105 ? -0.640 9.225 -3.495 1.00 95.50 105 LYS A C 1
ATOM 852 O O . LYS A 1 105 ? -0.852 9.643 -2.361 1.00 95.50 105 LYS A O 1
ATOM 857 N N . MET A 1 106 ? 0.158 9.857 -4.357 1.00 96.50 106 MET A N 1
ATOM 858 C CA . MET A 1 106 ? 0.844 11.114 -4.040 1.00 96.50 106 MET A CA 1
ATOM 859 C C . MET A 1 106 ? -0.143 12.255 -3.773 1.00 96.50 106 MET A C 1
ATOM 861 O O . MET A 1 106 ? 0.000 12.959 -2.774 1.00 96.50 106 MET A O 1
ATOM 865 N N . LYS A 1 107 ? -1.173 12.422 -4.617 1.00 97.25 107 LYS A N 1
ATOM 866 C CA . LYS A 1 107 ? -2.216 13.443 -4.415 1.00 97.25 107 LYS A CA 1
ATOM 867 C C . LYS A 1 107 ? -2.934 13.248 -3.077 1.00 97.25 107 LYS A C 1
ATOM 869 O O . LYS A 1 107 ? -3.089 14.206 -2.325 1.00 97.25 107 LYS A O 1
ATOM 874 N N . PHE A 1 108 ? -3.311 12.011 -2.761 1.00 95.19 108 PHE A N 1
ATOM 875 C CA . PHE A 1 108 ? -3.979 11.683 -1.504 1.00 95.19 108 PHE A CA 1
ATOM 876 C C . PHE A 1 108 ? -3.088 11.953 -0.284 1.00 95.19 108 PHE A C 1
ATOM 878 O O . PHE A 1 108 ? -3.530 12.595 0.664 1.00 95.19 108 PHE A O 1
ATOM 885 N N . ALA A 1 109 ? -1.812 11.555 -0.325 1.00 95.06 109 ALA A N 1
ATOM 886 C CA . ALA A 1 109 ? -0.863 11.830 0.755 1.00 95.06 109 ALA A CA 1
ATOM 887 C C . ALA A 1 109 ? -0.669 13.339 0.996 1.00 95.06 109 ALA A C 1
ATOM 889 O O . ALA A 1 109 ? -0.669 13.789 2.142 1.00 95.06 109 ALA A O 1
ATOM 890 N N . ARG A 1 110 ? -0.569 14.136 -0.079 1.00 95.50 110 ARG A N 1
ATOM 891 C CA . ARG A 1 110 ? -0.496 15.606 0.009 1.00 95.50 110 ARG A CA 1
ATOM 892 C C . ARG A 1 110 ? -1.748 16.196 0.659 1.00 95.50 110 ARG A C 1
ATOM 894 O O . ARG A 1 110 ? -1.637 17.032 1.551 1.00 95.50 110 ARG A O 1
ATOM 901 N N . GLN A 1 111 ? -2.929 15.733 0.251 1.00 95.38 111 GLN A N 1
ATOM 902 C CA . GLN A 1 111 ? -4.196 16.185 0.824 1.00 95.38 111 GLN A CA 1
ATOM 903 C C . GLN A 1 111 ? -4.320 15.813 2.306 1.00 95.38 111 GLN A C 1
ATOM 905 O O . GLN A 1 111 ? -4.734 16.649 3.103 1.00 95.38 111 GLN A O 1
ATOM 910 N N . LEU A 1 112 ? -3.913 14.601 2.697 1.00 93.38 112 LEU A N 1
ATOM 911 C CA . LEU A 1 112 ? -3.891 14.185 4.100 1.00 93.38 112 LEU A CA 1
ATOM 912 C C . LEU A 1 112 ? -2.965 15.062 4.947 1.00 93.38 112 LEU A C 1
ATOM 914 O O . LEU A 1 112 ? -3.365 15.482 6.029 1.00 93.38 112 LEU A O 1
ATOM 918 N N . LYS A 1 113 ? -1.761 15.378 4.448 1.00 93.62 113 LYS A N 1
ATOM 919 C CA . LYS A 1 113 ? -0.826 16.282 5.136 1.00 93.62 113 LYS A CA 1
ATOM 920 C C . LYS A 1 113 ? -1.456 17.660 5.362 1.00 93.62 113 LYS A C 1
ATOM 922 O O . LYS A 1 113 ? -1.392 18.173 6.474 1.00 93.62 113 LYS A O 1
ATOM 927 N N . ARG A 1 114 ? -2.115 18.216 4.338 1.00 93.12 114 ARG A N 1
ATOM 928 C CA . ARG A 1 114 ? -2.840 19.493 4.438 1.00 93.12 114 ARG A CA 1
ATOM 929 C C . ARG A 1 114 ? -3.970 19.427 5.465 1.00 93.12 114 ARG A C 1
ATOM 931 O O . ARG A 1 114 ? -4.070 20.286 6.327 1.00 93.12 114 ARG A O 1
ATOM 938 N N . ASN A 1 115 ? -4.792 18.382 5.406 1.00 93.12 115 ASN A N 1
ATOM 939 C CA . ASN A 1 115 ? -5.910 18.219 6.331 1.00 93.12 115 ASN A CA 1
ATOM 940 C C . ASN A 1 115 ? -5.437 18.035 7.782 1.00 93.12 115 ASN A C 1
ATOM 942 O O . ASN A 1 115 ? -6.124 1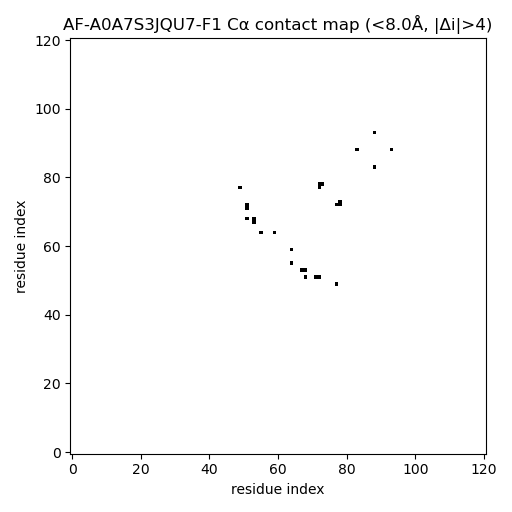8.488 8.688 1.00 93.12 115 ASN A O 1
ATOM 946 N N . LYS A 1 116 ? -4.286 17.384 8.011 1.00 93.25 116 LYS A N 1
ATOM 947 C CA . LYS A 1 116 ? -3.684 17.265 9.346 1.00 93.25 116 LYS A CA 1
ATOM 948 C C . LYS A 1 116 ? -3.207 18.623 9.864 1.00 93.25 116 LYS A C 1
ATOM 950 O O . LYS A 1 116 ? -3.508 18.949 10.999 1.00 93.25 116 LYS A O 1
ATOM 955 N N . ALA A 1 117 ? -2.527 19.417 9.033 1.00 90.81 117 ALA A N 1
ATOM 956 C CA . ALA A 1 117 ? -2.083 20.760 9.414 1.00 90.81 117 ALA A CA 1
ATOM 957 C C . ALA A 1 117 ? -3.260 21.678 9.796 1.00 90.81 117 ALA A C 1
ATOM 959 O O . ALA A 1 117 ? -3.184 22.393 10.786 1.00 90.81 117 ALA A O 1
ATOM 960 N N . ASN A 1 118 ? -4.377 21.591 9.066 1.00 90.88 118 ASN A N 1
ATOM 961 C CA . ASN A 1 118 ? -5.578 22.383 9.350 1.00 90.88 118 ASN A CA 1
ATOM 962 C C . ASN A 1 118 ? -6.334 21.951 10.619 1.00 90.88 118 ASN A C 1
ATOM 964 O O . ASN A 1 118 ? -7.189 22.696 11.082 1.00 90.88 118 ASN A O 1
ATOM 968 N N . ARG A 1 119 ? -6.091 20.744 11.148 1.00 88.38 119 ARG A N 1
ATOM 969 C CA . ARG A 1 119 ? -6.799 20.223 12.331 1.00 88.38 119 ARG A CA 1
ATOM 970 C C . ARG A 1 119 ? -6.172 20.650 13.661 1.00 88.38 119 ARG A C 1
ATOM 972 O O . ARG A 1 119 ? -6.773 20.368 14.686 1.00 88.38 119 ARG A O 1
ATOM 979 N N . GLY A 1 120 ? -5.033 21.348 13.631 1.00 76.94 120 GLY A N 1
ATOM 980 C CA . GLY A 1 120 ? -4.277 21.700 14.835 1.00 76.94 120 GLY A CA 1
ATOM 981 C C . GLY A 1 120 ? -3.595 20.486 15.493 1.00 76.94 120 GLY A C 1
ATOM 982 O O . GLY A 1 120 ? -3.819 19.352 15.052 1.00 76.94 120 GLY A O 1
ATOM 983 N N . PRO A 1 121 ? -2.691 20.719 16.464 1.00 71.56 121 PRO A N 1
ATOM 984 C CA . PRO A 1 121 ? -2.154 19.671 17.332 1.00 71.56 121 PRO A CA 1
ATOM 985 C C . PRO A 1 121 ? -3.235 19.034 18.214 1.00 71.56 121 PRO A C 1
ATOM 987 O O . PRO A 1 121 ? -4.175 19.755 18.617 1.00 71.56 121 PRO A O 1
#

InterPro domains:
  IPR001911 Small ribosomal subunit protein bS21 [MF_00358] (51-107)
  IPR001911 Small ribosomal subunit protein bS21 [PF01165] (54-106)
  IPR001911 Small ribosomal subunit protein bS21 [PTHR21109] (54-109)
  IPR001911 Small ribosomal subunit protein bS21 [TIGR00030] (53-106)
  IPR038380 Small ribosomal subunit protein bS21 superfamily [G3DSA:1.20.5.1150] (67-105)

pLDDT: mean 82.06, std 12.65, range [53.56, 97.81]

Secondary structure (DSSP, 8-state):
-HHHHHHHHHHHHHHHHHHHHHHHHHHHHHHHT---------------TT----PPPTTS-HHHHHHHHHHHHHHHTHHHHHHHHTS---HHHHHHHHHHHHHHHHHHHHHHHHHHHHT--

Mean predicted aligned error: 15.97 Å